Protein AF-A0A1X1QUL7-F1 (afdb_monomer_lite)

Radius of gyration: 24.14 Å; chains: 1; bounding box: 59×42×64 Å

Sequence (164 aa):
MDIRDKADFKSKTEKHSEEYFPELFGTIEDHAGELRKWLLEYPITDHFKQTRDAPMTAYKGSMVGTEEASHPGFYETMDVIKEGGQFFNDNVVSKGDLFTEVRFTHPELGLKAREETIFLKKLGYMGSTDVVQIYGKTKRFWTKQPMTNDEIRDDLRKSGVYTV

Foldseek 3Di:
DDPPDPPVVVVVPPDDPVGVPVVVVVCCVVCVVVVVVCVVPPDDDVVCVVPVDDDDDPVNVVVLVVVQVVQQLLVLLVVLQPVDAQQGHLFKHFLVVSVVVSCVVPVPRPDDPVSSVVSCVSSQWDWDPDWADDPNDTTTMTGNDDDDSVRSRVVCVVVVSDDD

Structure (mmCIF, N/CA/C/O backbone):
data_AF-A0A1X1QUL7-F1
#
_entry.id   AF-A0A1X1QUL7-F1
#
loop_
_atom_site.group_PDB
_atom_site.id
_atom_site.type_symbol
_atom_si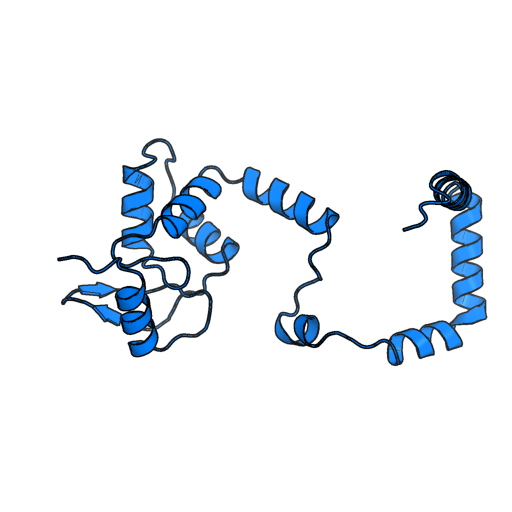te.label_atom_id
_atom_site.label_alt_id
_atom_site.label_comp_id
_atom_site.label_asym_id
_atom_site.label_entity_id
_atom_site.label_seq_id
_atom_site.pdbx_PDB_ins_code
_atom_site.Cartn_x
_atom_site.Cartn_y
_atom_site.Cartn_z
_atom_site.occupancy
_atom_site.B_iso_or_equiv
_atom_site.auth_seq_id
_atom_site.auth_comp_id
_atom_site.auth_asym_id
_atom_site.auth_atom_id
_atom_site.pdbx_PDB_model_num
ATOM 1 N N . MET A 1 1 ? 25.538 -25.807 -7.050 1.00 43.81 1 MET A N 1
ATOM 2 C CA . MET A 1 1 ? 26.839 -25.500 -6.430 1.00 43.81 1 MET A CA 1
ATOM 3 C C . MET A 1 1 ? 27.916 -25.834 -7.448 1.00 43.81 1 MET A C 1
ATOM 5 O O . MET A 1 1 ? 28.276 -26.991 -7.552 1.00 43.81 1 MET A O 1
ATOM 9 N N . ASP A 1 2 ? 28.334 -24.854 -8.249 1.00 34.81 2 ASP A N 1
ATOM 10 C CA . ASP A 1 2 ? 29.731 -24.679 -8.671 1.00 34.81 2 ASP A CA 1
ATOM 11 C C . ASP A 1 2 ? 29.849 -23.237 -9.194 1.00 34.81 2 ASP A C 1
ATOM 13 O O . ASP A 1 2 ? 29.285 -22.881 -10.226 1.00 34.81 2 ASP A O 1
ATOM 17 N N . ILE A 1 3 ? 30.449 -22.364 -8.383 1.00 42.62 3 ILE A N 1
ATOM 18 C CA . ILE A 1 3 ? 30.684 -20.946 -8.684 1.00 42.62 3 ILE A CA 1
ATOM 19 C C . ILE A 1 3 ? 32.071 -20.877 -9.337 1.00 42.62 3 ILE A C 1
ATOM 21 O O . ILE A 1 3 ? 33.037 -20.419 -8.736 1.00 42.62 3 ILE A O 1
ATOM 25 N N . ARG A 1 4 ? 32.165 -21.397 -10.559 1.00 46.62 4 ARG A N 1
ATOM 26 C CA . ARG A 1 4 ? 33.215 -21.089 -11.540 1.00 46.62 4 ARG A CA 1
ATOM 27 C C . ARG A 1 4 ? 32.457 -20.301 -12.603 1.00 46.62 4 ARG A C 1
ATOM 29 O O . ARG A 1 4 ? 31.617 -20.863 -13.281 1.00 46.62 4 ARG A O 1
ATOM 36 N N . ASP A 1 5 ? 32.412 -18.981 -12.616 1.00 50.84 5 ASP A N 1
ATOM 37 C CA . ASP A 1 5 ? 33.539 -18.095 -12.796 1.00 50.84 5 ASP A CA 1
ATOM 38 C C . ASP A 1 5 ? 33.032 -16.648 -12.637 1.00 50.84 5 ASP A C 1
ATOM 40 O O . ASP A 1 5 ? 32.504 -16.044 -13.573 1.00 50.84 5 ASP A O 1
ATOM 44 N N . LYS A 1 6 ? 33.200 -16.028 -11.464 1.00 48.47 6 LYS A N 1
ATOM 45 C CA . LYS A 1 6 ? 32.982 -14.568 -11.360 1.00 48.47 6 LYS A CA 1
ATOM 46 C C . LYS A 1 6 ? 33.956 -13.781 -12.253 1.00 48.47 6 LYS A C 1
ATOM 48 O O . LYS A 1 6 ? 33.662 -12.647 -12.613 1.00 48.47 6 LYS A O 1
ATOM 53 N N . ALA A 1 7 ? 35.091 -14.385 -12.611 1.00 49.22 7 ALA A N 1
ATOM 54 C CA . ALA A 1 7 ? 36.079 -13.828 -13.529 1.00 49.22 7 ALA A CA 1
ATOM 55 C C . ALA A 1 7 ? 35.641 -13.908 -15.007 1.00 49.22 7 ALA A C 1
ATOM 57 O O . ALA A 1 7 ? 35.830 -12.937 -15.731 1.00 49.22 7 ALA A O 1
ATOM 58 N N . ASP A 1 8 ? 34.995 -15.001 -15.428 1.00 49.97 8 ASP A N 1
ATOM 59 C CA . ASP A 1 8 ? 34.483 -15.203 -16.799 1.00 49.97 8 ASP A CA 1
ATOM 60 C C . ASP A 1 8 ? 33.235 -14.351 -17.074 1.00 49.97 8 ASP A C 1
ATOM 62 O O . ASP A 1 8 ? 33.025 -13.876 -18.186 1.00 49.97 8 ASP A O 1
ATOM 66 N N . PHE A 1 9 ? 32.420 -14.079 -16.046 1.00 45.81 9 PHE A N 1
ATOM 67 C CA . PHE A 1 9 ? 31.319 -13.122 -16.180 1.00 45.81 9 PHE A CA 1
ATOM 68 C C . PHE A 1 9 ? 31.840 -11.691 -16.363 1.00 45.81 9 PHE A C 1
ATOM 70 O O . PHE A 1 9 ? 31.340 -10.958 -17.208 1.00 45.81 9 PHE A O 1
ATOM 77 N N . LYS A 1 10 ? 32.877 -11.305 -15.606 1.00 51.34 10 LYS A N 1
ATOM 78 C CA . LYS A 1 10 ? 33.445 -9.952 -15.640 1.00 51.34 10 LYS A CA 1
ATOM 79 C C . LYS A 1 10 ? 34.194 -9.673 -16.949 1.00 51.34 10 LYS A C 1
ATOM 81 O O . LYS A 1 10 ? 33.986 -8.618 -17.539 1.00 51.34 10 LYS A O 1
ATOM 86 N N . SER A 1 11 ? 34.965 -10.644 -17.448 1.00 51.56 11 SER A N 1
ATOM 87 C CA . SER A 1 11 ? 35.683 -10.534 -18.727 1.00 51.56 11 SER A CA 1
ATOM 88 C C . SER A 1 11 ? 34.750 -10.461 -19.943 1.00 51.56 11 SER A C 1
ATOM 90 O O . SER A 1 11 ? 35.097 -9.840 -20.943 1.00 51.56 11 SER A O 1
ATOM 92 N N . LYS A 1 12 ? 33.545 -11.044 -19.862 1.00 52.53 12 LYS A N 1
ATOM 93 C CA . LYS A 1 12 ? 32.523 -10.971 -20.924 1.00 52.53 12 LYS A CA 1
ATOM 94 C C . LYS A 1 12 ? 31.694 -9.683 -20.903 1.00 52.53 12 LYS A C 1
ATOM 96 O O . LYS A 1 12 ? 31.073 -9.355 -21.910 1.00 52.53 12 LYS A O 1
ATOM 101 N N . THR A 1 13 ? 31.682 -8.949 -19.789 1.00 53.50 13 THR A N 1
ATOM 102 C CA . THR A 1 13 ? 30.925 -7.690 -19.626 1.00 53.50 13 THR A CA 1
ATOM 103 C C . THR A 1 13 ? 31.748 -6.420 -19.860 1.00 53.50 13 THR A C 1
ATOM 105 O O . THR A 1 13 ? 31.208 -5.325 -19.766 1.00 53.50 13 THR A O 1
ATOM 108 N N . GLU A 1 14 ? 33.038 -6.545 -20.174 1.00 58.66 14 GLU A N 1
ATOM 109 C CA . GLU A 1 14 ? 33.971 -5.423 -20.375 1.00 58.66 14 GLU A CA 1
ATOM 110 C C . GLU A 1 14 ? 34.162 -5.048 -21.859 1.00 58.66 14 GLU A C 1
ATOM 112 O O . GLU A 1 14 ? 35.198 -4.507 -22.237 1.00 58.66 14 GLU A O 1
ATOM 117 N N . LYS A 1 15 ? 33.178 -5.306 -22.732 1.00 66.44 15 LYS A N 1
ATOM 118 C CA . LYS A 1 15 ? 33.221 -4.713 -24.078 1.00 66.44 15 LYS A CA 1
ATOM 119 C C . LYS A 1 15 ? 32.989 -3.210 -23.963 1.00 66.44 15 LYS A C 1
ATOM 121 O O . LYS A 1 15 ? 32.003 -2.774 -23.365 1.00 66.44 15 LYS A O 1
ATOM 126 N N . HIS A 1 16 ? 33.895 -2.420 -24.535 1.00 75.56 16 HIS A N 1
ATOM 127 C CA . HIS A 1 16 ? 33.729 -0.972 -24.604 1.00 75.56 16 HIS A CA 1
ATOM 128 C C . HIS A 1 16 ? 32.445 -0.656 -25.385 1.00 75.56 16 HIS A C 1
ATOM 130 O O . HIS A 1 16 ? 32.101 -1.368 -26.332 1.00 75.56 16 HIS A O 1
ATOM 136 N N . SER A 1 17 ? 31.719 0.398 -25.006 1.00 73.88 17 SER A N 1
ATOM 137 C CA . SER A 1 17 ? 30.427 0.741 -25.628 1.00 73.88 17 SER A CA 1
ATOM 138 C C . SER A 1 17 ? 30.524 0.897 -27.150 1.00 73.88 17 SER A C 1
ATOM 140 O O . SER A 1 17 ? 29.591 0.553 -27.870 1.00 73.88 17 SER A O 1
ATOM 142 N N . GLU A 1 18 ? 31.675 1.368 -27.627 1.00 80.44 18 GLU A N 1
ATOM 143 C CA . GLU A 1 18 ? 32.008 1.559 -29.042 1.00 80.44 18 GLU A CA 1
ATOM 144 C C . GLU A 1 18 ? 32.057 0.251 -29.845 1.00 80.44 18 GLU A C 1
ATOM 146 O O . GLU A 1 18 ? 31.825 0.276 -31.046 1.00 80.44 18 GLU A O 1
ATOM 151 N N . GLU A 1 19 ? 32.299 -0.886 -29.193 1.00 83.00 19 GLU A N 1
ATOM 152 C CA . GLU A 1 19 ? 32.336 -2.210 -29.826 1.00 83.00 19 GLU A CA 1
ATOM 153 C C . GLU A 1 19 ? 31.055 -3.002 -29.540 1.00 83.00 19 GLU A C 1
ATOM 155 O O . GLU A 1 19 ? 30.500 -3.654 -30.422 1.00 83.00 19 GLU A O 1
ATOM 160 N N . TYR A 1 20 ? 30.541 -2.896 -28.311 1.00 82.94 20 TYR A N 1
ATOM 161 C CA . TYR A 1 20 ? 29.362 -3.627 -27.857 1.00 82.94 20 TYR A CA 1
ATOM 162 C C . TYR A 1 20 ? 28.095 -3.256 -28.632 1.00 82.94 20 TYR A C 1
ATOM 164 O O . TYR A 1 20 ? 27.359 -4.140 -29.070 1.00 82.94 20 TYR A O 1
ATOM 172 N N . PHE A 1 21 ? 27.812 -1.958 -28.787 1.00 86.31 21 PHE A N 1
ATOM 173 C CA . PHE A 1 21 ? 26.554 -1.527 -29.395 1.00 86.31 21 PHE A CA 1
ATOM 174 C C . PHE A 1 21 ? 26.476 -1.848 -30.890 1.00 86.31 21 PHE A C 1
ATOM 176 O O . PHE A 1 21 ? 25.444 -2.380 -31.295 1.00 86.31 21 PHE A O 1
ATOM 183 N N . PRO A 1 22 ? 27.516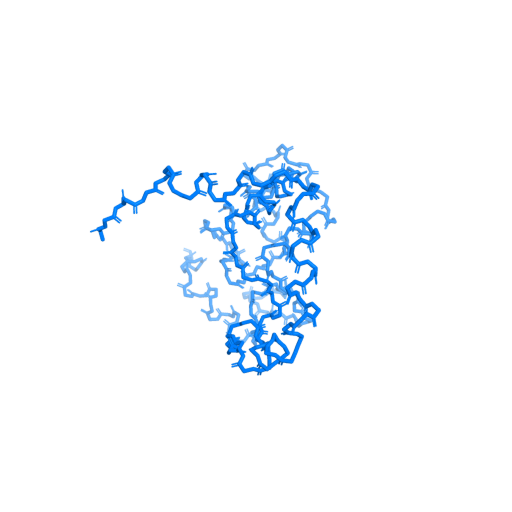 -1.604 -31.712 1.00 92.75 22 PRO A N 1
ATOM 184 C CA . PRO A 1 22 ? 27.485 -2.016 -33.113 1.00 92.75 22 PRO A CA 1
ATOM 185 C C . PRO A 1 22 ? 27.280 -3.522 -33.290 1.00 92.75 22 PRO A C 1
ATOM 187 O O . PRO A 1 22 ? 26.472 -3.925 -34.121 1.00 92.75 22 PRO A O 1
ATOM 190 N N . GLU A 1 23 ? 27.942 -4.351 -32.478 1.00 89.81 23 GLU A N 1
ATOM 191 C CA . GLU A 1 23 ? 27.768 -5.807 -32.518 1.00 89.81 23 GLU A CA 1
ATOM 192 C C . GLU A 1 23 ? 26.356 -6.229 -32.094 1.00 89.81 23 GLU A C 1
ATOM 194 O O . GLU A 1 23 ? 25.726 -7.048 -32.763 1.00 89.81 23 GLU A O 1
ATOM 199 N N . LEU A 1 24 ? 25.828 -5.646 -31.013 1.00 86.94 24 LEU A N 1
ATOM 200 C CA . LEU A 1 24 ? 24.467 -5.899 -30.548 1.00 86.94 24 LEU A CA 1
ATOM 201 C C . LEU A 1 24 ? 23.438 -5.525 -31.620 1.00 86.94 24 LEU A C 1
ATOM 203 O O . LEU A 1 24 ? 22.545 -6.316 -31.910 1.00 86.94 24 LEU A O 1
ATOM 207 N N . PHE A 1 25 ? 23.554 -4.331 -32.203 1.00 91.50 25 PHE A N 1
ATOM 208 C CA . PHE A 1 25 ? 22.610 -3.859 -33.212 1.00 91.50 25 PHE A CA 1
ATOM 209 C C . PHE A 1 25 ? 22.709 -4.659 -34.507 1.00 91.50 25 PHE A C 1
ATOM 211 O O . PHE A 1 25 ? 21.667 -5.051 -35.024 1.00 91.50 25 PHE A O 1
ATOM 218 N N . GLY A 1 26 ? 23.923 -4.984 -34.963 1.00 92.69 26 GLY A N 1
ATOM 219 C CA . GLY A 1 26 ? 24.121 -5.871 -36.110 1.00 92.69 26 GLY A CA 1
ATOM 220 C C . GLY A 1 26 ? 23.489 -7.243 -35.875 1.00 92.69 26 GLY A C 1
ATOM 221 O O . GLY A 1 26 ? 22.700 -7.708 -36.687 1.00 92.69 26 GLY A O 1
ATOM 222 N N . THR A 1 27 ? 23.707 -7.834 -34.697 1.00 90.62 27 THR A N 1
ATOM 223 C CA . THR A 1 27 ? 23.094 -9.121 -34.322 1.00 90.62 27 THR A CA 1
ATOM 224 C C . THR A 1 27 ? 21.563 -9.044 -34.291 1.00 90.62 27 THR A C 1
ATOM 226 O O . THR A 1 27 ? 20.887 -9.984 -34.705 1.00 90.62 27 THR A O 1
ATOM 229 N N . ILE A 1 28 ? 20.991 -7.940 -33.796 1.00 92.88 28 ILE A N 1
ATOM 230 C CA . ILE A 1 28 ? 19.535 -7.735 -33.782 1.00 92.88 28 ILE A CA 1
ATOM 231 C C . ILE A 1 28 ? 18.980 -7.624 -35.203 1.00 92.88 28 ILE A C 1
ATOM 233 O O . ILE A 1 28 ? 17.897 -8.144 -35.466 1.00 92.88 28 ILE A O 1
ATOM 237 N N . GLU A 1 29 ? 19.697 -6.949 -36.098 1.00 93.25 29 GLU A N 1
ATOM 238 C CA . GLU A 1 29 ? 19.292 -6.760 -37.490 1.00 93.25 29 GLU A CA 1
ATOM 239 C C . GLU A 1 29 ? 19.372 -8.079 -38.274 1.00 93.25 29 GLU A C 1
ATOM 241 O O . GLU A 1 29 ? 18.388 -8.483 -38.900 1.00 93.25 29 GLU A O 1
ATOM 246 N N . ASP A 1 30 ? 20.481 -8.807 -38.135 1.00 96.25 30 ASP A N 1
ATOM 247 C CA . ASP A 1 30 ? 20.738 -10.080 -38.816 1.00 96.25 30 ASP A CA 1
ATOM 248 C C . ASP A 1 30 ? 19.820 -11.220 -38.337 1.00 96.25 30 ASP A C 1
ATOM 250 O O . ASP A 1 30 ? 19.503 -12.130 -39.105 1.00 96.25 30 ASP A O 1
ATOM 254 N N . HIS A 1 31 ? 19.357 -11.167 -37.081 1.00 94.69 31 HIS A N 1
ATOM 255 C CA . HIS A 1 31 ? 18.512 -12.197 -36.455 1.00 94.69 31 HIS A CA 1
ATOM 256 C C . HIS A 1 31 ? 17.137 -11.682 -36.008 1.00 94.69 31 HIS A C 1
ATOM 258 O O . HIS A 1 31 ? 16.516 -12.205 -35.072 1.00 94.69 31 HIS A O 1
ATOM 264 N N . ALA A 1 32 ? 16.626 -10.640 -36.668 1.00 92.69 32 ALA A N 1
ATOM 265 C CA . ALA A 1 32 ? 15.355 -10.014 -36.303 1.00 92.69 32 ALA A CA 1
ATOM 266 C C . ALA A 1 32 ? 14.178 -11.012 -36.307 1.00 92.69 32 ALA A C 1
ATOM 268 O O . ALA A 1 32 ? 13.269 -10.928 -35.472 1.00 92.69 32 ALA A O 1
ATOM 269 N N . GLY A 1 33 ? 14.194 -11.977 -37.234 1.00 94.00 33 GLY A N 1
ATOM 270 C CA . GLY A 1 33 ? 13.169 -13.013 -37.355 1.00 94.00 33 GLY A CA 1
ATOM 271 C C . GLY A 1 33 ? 13.136 -13.956 -36.152 1.00 94.00 33 GLY A C 1
ATOM 272 O O . GLY A 1 33 ? 12.067 -14.194 -35.580 1.00 94.00 33 GLY A O 1
ATOM 273 N N . GLU A 1 34 ? 14.298 -14.458 -35.735 1.00 93.00 34 GLU A N 1
ATOM 274 C CA . GLU A 1 34 ? 14.457 -15.341 -34.579 1.00 93.00 34 GLU A CA 1
ATOM 275 C C . GLU A 1 34 ? 14.123 -14.622 -33.274 1.00 93.00 34 GLU A C 1
ATOM 277 O O . GLU A 1 34 ? 13.396 -15.172 -32.445 1.00 93.00 34 GLU A O 1
ATOM 282 N N . LEU A 1 35 ? 14.578 -13.376 -33.115 1.00 92.50 35 LEU A N 1
ATOM 283 C CA . LEU A 1 35 ? 14.246 -12.547 -31.955 1.00 92.50 35 LEU A CA 1
ATOM 284 C C . LEU A 1 35 ? 12.740 -12.325 -31.842 1.00 92.50 35 LEU A C 1
ATOM 286 O O . LEU A 1 35 ? 12.162 -12.497 -30.767 1.00 92.50 35 LEU A O 1
ATOM 290 N N . ARG A 1 36 ? 12.075 -12.000 -32.957 1.00 92.19 36 ARG A N 1
ATOM 291 C CA . ARG A 1 36 ? 10.618 -11.846 -32.986 1.00 92.19 36 ARG A CA 1
ATOM 292 C C . ARG A 1 36 ? 9.916 -13.143 -32.602 1.00 92.19 36 ARG A C 1
ATOM 294 O O . ARG A 1 36 ? 8.972 -13.105 -31.816 1.00 92.19 36 ARG A O 1
ATOM 301 N N . LYS A 1 37 ? 10.350 -14.277 -33.157 1.00 94.56 37 LYS A N 1
ATOM 302 C CA . LYS A 1 37 ? 9.783 -15.588 -32.826 1.00 94.56 37 LYS A CA 1
ATOM 303 C C . LYS A 1 37 ? 9.927 -15.878 -31.332 1.00 94.56 37 LYS A C 1
ATOM 305 O O . LYS A 1 37 ? 8.937 -16.195 -30.683 1.00 94.56 37 LYS A O 1
ATOM 310 N N . TRP A 1 38 ? 11.124 -15.685 -30.783 1.00 93.56 38 TRP A N 1
ATOM 311 C CA . TRP A 1 38 ? 11.398 -15.888 -29.366 1.00 93.56 38 TRP A CA 1
ATOM 312 C C . TRP A 1 38 ? 10.519 -15.004 -28.474 1.00 93.56 38 TRP A C 1
ATOM 314 O O . TRP A 1 38 ? 9.904 -15.514 -27.544 1.00 93.56 38 TRP A O 1
ATOM 324 N N . LEU A 1 39 ? 10.378 -13.711 -28.789 1.00 90.12 39 LEU A N 1
ATOM 325 C CA . LEU A 1 39 ? 9.520 -12.789 -28.032 1.00 90.12 39 LEU A CA 1
ATOM 326 C C . LEU A 1 39 ? 8.038 -13.193 -28.048 1.00 90.12 39 LEU A C 1
ATOM 328 O O . LEU A 1 39 ? 7.340 -12.978 -27.061 1.00 90.12 39 LEU A O 1
ATOM 332 N N . LEU A 1 40 ? 7.553 -13.765 -29.155 1.00 90.75 40 LEU A N 1
ATOM 333 C CA . LEU A 1 40 ? 6.170 -14.238 -29.277 1.00 90.75 40 LEU A CA 1
ATOM 334 C C . LEU A 1 40 ? 5.929 -15.556 -28.536 1.00 90.75 40 LEU A C 1
ATOM 336 O O . LEU A 1 40 ? 4.831 -15.787 -28.035 1.00 90.75 40 LEU A O 1
ATOM 340 N N . GLU A 1 41 ? 6.940 -16.419 -28.486 1.00 92.19 41 GLU A N 1
ATOM 341 C CA . GLU A 1 41 ? 6.872 -17.725 -27.829 1.00 92.19 41 GLU A CA 1
ATOM 342 C C . GLU A 1 41 ? 7.222 -17.649 -26.334 1.00 92.19 41 GLU A C 1
ATOM 344 O O . GLU A 1 41 ? 6.958 -18.597 -25.591 1.00 92.19 41 GLU A O 1
ATOM 349 N N . TYR A 1 42 ? 7.791 -16.531 -25.870 1.00 88.56 42 TYR A N 1
ATOM 350 C CA . TYR A 1 42 ? 8.219 -16.376 -24.486 1.00 88.56 42 TYR A CA 1
ATOM 351 C C . TYR A 1 42 ? 7.017 -16.393 -23.523 1.00 88.56 42 TYR A C 1
ATOM 353 O O . TYR A 1 42 ? 6.127 -15.538 -23.611 1.00 88.56 42 TYR A O 1
ATOM 361 N N . PRO A 1 43 ? 6.967 -17.335 -22.564 1.00 85.00 43 PRO A N 1
ATOM 362 C CA . PRO A 1 43 ? 5.834 -17.459 -21.663 1.00 85.00 43 PRO A CA 1
ATOM 363 C C . PRO A 1 43 ? 5.787 -16.280 -20.686 1.00 85.00 43 PRO A C 1
ATOM 365 O O . PRO A 1 43 ? 6.646 -16.118 -19.819 1.00 85.00 43 PRO A O 1
ATOM 368 N N . ILE A 1 44 ? 4.733 -15.471 -20.788 1.00 82.44 44 ILE A N 1
ATOM 369 C CA . ILE A 1 44 ? 4.430 -14.437 -19.796 1.00 82.44 44 ILE A CA 1
ATOM 370 C C . ILE A 1 44 ? 3.779 -15.106 -18.584 1.00 82.44 44 ILE A C 1
ATOM 372 O O . ILE A 1 44 ? 2.771 -15.806 -18.722 1.00 82.44 44 ILE A O 1
ATOM 376 N N . THR A 1 45 ? 4.331 -14.861 -17.396 1.00 81.00 45 THR A N 1
ATOM 377 C CA . THR A 1 45 ? 3.812 -15.415 -16.140 1.00 81.00 45 THR A CA 1
ATOM 378 C C . THR A 1 45 ? 2.405 -14.895 -15.845 1.00 81.00 45 THR A C 1
ATOM 380 O O . THR A 1 45 ? 2.090 -13.728 -16.086 1.00 81.00 45 THR A O 1
ATOM 383 N N . ASP A 1 46 ? 1.542 -15.746 -15.288 1.00 78.38 46 ASP A N 1
ATOM 384 C CA . ASP A 1 46 ? 0.166 -15.342 -14.968 1.00 78.38 46 ASP A CA 1
ATOM 385 C C . ASP A 1 46 ? 0.113 -14.262 -13.886 1.00 78.38 46 ASP A C 1
ATOM 387 O O . ASP A 1 46 ? -0.743 -13.384 -13.942 1.00 78.38 46 ASP A O 1
ATOM 391 N N . HIS A 1 47 ? 1.091 -14.254 -12.974 1.00 72.56 47 HIS A N 1
ATOM 392 C CA . HIS A 1 47 ? 1.279 -13.166 -12.018 1.00 72.56 47 HIS A CA 1
ATOM 393 C C . HIS A 1 47 ? 1.393 -11.808 -12.725 1.00 72.56 47 HIS A C 1
ATOM 395 O O . HIS A 1 47 ? 0.628 -10.901 -12.412 1.00 72.56 47 HIS A O 1
ATOM 401 N N . PHE A 1 48 ? 2.270 -11.685 -13.731 1.00 75.25 48 PHE A N 1
ATOM 402 C CA . PHE A 1 48 ? 2.436 -10.439 -14.485 1.00 75.25 48 PHE A CA 1
ATOM 403 C C . PHE A 1 48 ? 1.153 -10.039 -15.230 1.00 75.25 48 PHE A C 1
ATOM 405 O O . PHE A 1 48 ? 0.794 -8.863 -15.265 1.00 75.25 48 PHE A O 1
ATOM 412 N N . LYS A 1 49 ? 0.417 -11.008 -15.794 1.00 78.00 49 LYS A N 1
ATOM 413 C CA . LYS A 1 49 ? -0.862 -10.739 -16.479 1.00 78.00 49 LYS A CA 1
ATOM 414 C C . LYS A 1 49 ? -1.934 -10.192 -15.529 1.00 78.00 49 LYS A C 1
ATOM 416 O O . LYS A 1 49 ? -2.751 -9.379 -15.955 1.00 78.00 49 LYS A O 1
ATOM 421 N N . GLN A 1 50 ? -1.944 -10.653 -14.278 1.00 75.88 50 GLN A N 1
ATOM 422 C CA . GLN A 1 50 ? -2.951 -10.296 -13.276 1.00 75.88 50 GLN A CA 1
ATOM 423 C C . GLN A 1 50 ? -2.648 -8.966 -12.586 1.00 75.88 50 GLN A C 1
ATOM 425 O O . GLN A 1 50 ? -3.533 -8.122 -12.476 1.00 75.88 50 GLN A O 1
ATOM 430 N N . THR A 1 51 ? -1.410 -8.769 -12.134 1.00 75.12 51 THR A N 1
ATOM 431 C CA . THR A 1 51 ? -1.026 -7.568 -11.379 1.00 75.12 51 THR A CA 1
ATOM 432 C C . THR A 1 51 ? -0.697 -6.395 -12.291 1.00 75.12 51 THR A C 1
ATOM 434 O O . THR A 1 51 ? -0.825 -5.250 -11.875 1.00 75.12 51 THR A O 1
ATOM 437 N N . ARG A 1 52 ? -0.296 -6.669 -13.545 1.00 73.56 52 ARG A N 1
ATOM 438 C CA . ARG A 1 52 ? 0.308 -5.691 -14.470 1.00 73.56 52 ARG A CA 1
ATOM 439 C C . ARG A 1 52 ? 1.561 -5.016 -13.902 1.00 73.56 52 ARG A C 1
ATOM 441 O O . ARG A 1 52 ? 2.025 -4.021 -14.456 1.00 73.56 52 ARG A O 1
ATOM 448 N N . ASP A 1 53 ? 2.128 -5.577 -12.840 1.00 72.88 53 ASP A N 1
ATOM 449 C CA . ASP A 1 53 ? 3.312 -5.051 -12.186 1.00 72.88 53 ASP A CA 1
ATOM 450 C C . ASP A 1 53 ? 4.567 -5.724 -12.723 1.00 72.88 53 ASP A C 1
ATOM 452 O O . ASP A 1 53 ? 4.631 -6.942 -12.896 1.00 72.88 53 ASP A O 1
ATOM 456 N N . ALA A 1 54 ? 5.615 -4.924 -12.927 1.00 70.81 54 ALA A N 1
ATOM 457 C CA . ALA A 1 54 ? 6.935 -5.458 -13.226 1.00 70.81 54 ALA A CA 1
ATOM 458 C C . ALA A 1 54 ? 7.397 -6.406 -12.099 1.00 70.81 54 ALA A C 1
ATOM 460 O O . ALA A 1 54 ? 7.184 -6.084 -10.924 1.00 70.81 54 ALA A O 1
ATOM 461 N N . PRO A 1 55 ? 8.080 -7.520 -12.417 1.00 68.31 55 PRO A N 1
ATOM 462 C CA . PRO A 1 55 ? 8.623 -8.425 -11.408 1.00 68.31 55 PRO A CA 1
ATOM 463 C C . PRO A 1 55 ? 9.483 -7.680 -10.380 1.00 68.31 55 PRO A C 1
ATOM 465 O O . PRO A 1 55 ? 10.204 -6.740 -10.726 1.00 68.31 55 PRO A O 1
ATOM 468 N N . MET A 1 56 ? 9.433 -8.102 -9.115 1.00 75.12 56 MET A N 1
ATOM 469 C CA . MET A 1 56 ? 10.312 -7.550 -8.083 1.00 75.12 56 MET A CA 1
ATOM 470 C C . MET A 1 56 ? 11.749 -8.024 -8.300 1.00 75.12 56 MET A C 1
ATOM 472 O O . MET A 1 56 ? 12.119 -9.134 -7.930 1.00 75.12 56 MET A O 1
ATOM 476 N N . THR A 1 57 ? 12.562 -7.168 -8.918 1.00 77.50 57 THR A N 1
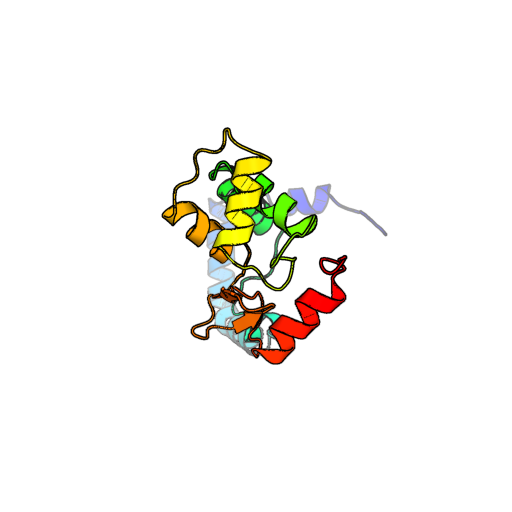ATOM 477 C CA . THR A 1 57 ? 14.016 -7.343 -9.015 1.00 77.50 57 THR A CA 1
ATOM 478 C C . THR A 1 57 ? 14.710 -6.653 -7.842 1.00 77.50 57 THR A C 1
ATOM 480 O O . THR A 1 57 ? 14.154 -5.735 -7.241 1.00 77.50 57 THR A O 1
ATOM 483 N N . ALA A 1 58 ? 15.950 -7.047 -7.530 1.00 68.00 58 ALA A N 1
ATOM 484 C CA . ALA A 1 58 ? 16.742 -6.387 -6.485 1.00 68.00 58 ALA A CA 1
ATOM 485 C C . ALA A 1 58 ? 16.886 -4.875 -6.742 1.00 68.00 58 ALA A C 1
ATOM 487 O O . ALA A 1 58 ? 16.740 -4.076 -5.824 1.00 68.00 58 ALA A O 1
ATOM 488 N N . TYR A 1 59 ? 17.076 -4.482 -8.006 1.00 70.44 59 TYR A N 1
ATOM 489 C CA . TYR A 1 59 ? 17.180 -3.078 -8.407 1.00 70.44 59 TYR A CA 1
ATOM 490 C C . TYR A 1 59 ? 15.857 -2.321 -8.222 1.00 70.44 59 TYR A C 1
ATOM 492 O O . TYR A 1 59 ? 15.849 -1.222 -7.671 1.00 70.44 59 TYR A O 1
ATOM 500 N N . LYS A 1 60 ? 14.723 -2.935 -8.603 1.00 69.19 60 LYS A N 1
ATOM 501 C CA . LYS A 1 60 ? 13.387 -2.384 -8.328 1.00 69.19 60 LYS A CA 1
ATOM 502 C C . LYS A 1 60 ? 13.170 -2.224 -6.820 1.00 69.19 60 LYS A C 1
ATOM 504 O O . LYS A 1 60 ? 12.686 -1.185 -6.393 1.00 69.19 60 LYS A O 1
ATOM 509 N N . GLY A 1 61 ? 13.590 -3.204 -6.017 1.00 70.12 61 GLY A N 1
ATOM 510 C CA . GLY A 1 61 ? 13.546 -3.135 -4.554 1.00 70.12 61 GLY A CA 1
ATOM 511 C C . GLY A 1 61 ? 14.357 -1.968 -3.983 1.00 70.12 61 GLY A C 1
ATOM 512 O O . GLY A 1 61 ? 13.842 -1.221 -3.157 1.00 70.12 61 GLY A O 1
ATOM 513 N N . SER A 1 62 ? 15.586 -1.752 -4.463 1.00 65.75 62 SER A N 1
ATOM 514 C CA . SER A 1 62 ? 16.414 -0.611 -4.044 1.00 65.75 62 SER A CA 1
ATOM 515 C C . SER A 1 62 ? 15.799 0.742 -4.420 1.00 65.75 62 SER A C 1
ATOM 517 O O . SER A 1 62 ? 15.862 1.683 -3.629 1.00 65.75 62 SER A O 1
ATOM 519 N N . MET A 1 63 ? 15.170 0.847 -5.595 1.00 66.44 63 MET A N 1
ATOM 520 C CA . MET A 1 63 ? 14.456 2.063 -6.000 1.00 66.44 63 MET A CA 1
ATOM 521 C C . MET A 1 63 ? 13.230 2.329 -5.120 1.00 66.44 63 MET A C 1
ATOM 523 O O . MET A 1 63 ? 13.065 3.450 -4.644 1.00 66.44 63 MET A O 1
ATOM 527 N N . VAL A 1 64 ? 12.416 1.301 -4.857 1.00 67.81 64 VAL A N 1
ATOM 528 C CA . VAL A 1 64 ? 11.236 1.400 -3.982 1.00 67.81 64 VAL A CA 1
ATOM 529 C C . VAL A 1 64 ? 11.642 1.838 -2.575 1.00 67.81 64 VAL A C 1
ATOM 531 O O . VAL A 1 64 ? 11.099 2.815 -2.070 1.00 67.81 64 VAL A O 1
ATOM 534 N N . GLY A 1 65 ? 12.666 1.212 -1.985 1.00 63.38 65 GLY A N 1
ATOM 535 C CA . GLY A 1 65 ? 13.147 1.589 -0.652 1.00 63.38 65 GLY A CA 1
ATOM 536 C C . GLY A 1 65 ? 13.673 3.029 -0.573 1.00 63.38 65 GLY A C 1
ATOM 537 O O . GLY A 1 65 ? 13.482 3.702 0.434 1.00 63.38 65 GLY A O 1
ATOM 538 N N . THR A 1 66 ? 14.279 3.543 -1.649 1.00 64.75 66 THR A N 1
ATOM 539 C CA . THR A 1 66 ? 14.742 4.944 -1.706 1.00 64.75 66 THR A CA 1
ATOM 540 C C . THR A 1 66 ? 13.566 5.926 -1.761 1.00 64.75 66 THR A C 1
ATOM 542 O O . THR A 1 66 ? 13.613 6.993 -1.150 1.00 64.75 66 THR A O 1
ATOM 545 N N . GLU A 1 67 ? 12.490 5.571 -2.466 1.00 64.62 67 GLU A N 1
ATOM 546 C CA . GLU A 1 67 ? 11.280 6.391 -2.550 1.00 64.62 67 GLU A CA 1
ATOM 547 C C . GLU A 1 67 ? 10.461 6.348 -1.250 1.00 64.62 67 GLU A C 1
ATOM 549 O O . GLU A 1 67 ? 9.922 7.366 -0.819 1.00 64.62 67 GLU A O 1
ATOM 554 N N . GLU A 1 68 ? 10.376 5.196 -0.592 1.00 66.62 68 GLU A N 1
ATOM 555 C CA . GLU A 1 68 ? 9.713 5.041 0.708 1.00 66.62 68 GLU A CA 1
ATOM 556 C C . GLU A 1 68 ? 10.441 5.815 1.813 1.00 66.62 68 GLU A C 1
ATOM 558 O O . GLU A 1 68 ? 9.803 6.565 2.551 1.00 66.62 68 GLU A O 1
ATOM 563 N N . ALA A 1 69 ? 11.777 5.755 1.848 1.00 64.06 69 ALA A N 1
ATOM 564 C CA . ALA A 1 69 ? 12.600 6.535 2.775 1.00 64.06 69 ALA A CA 1
ATOM 565 C C . ALA A 1 69 ? 12.476 8.060 2.586 1.00 64.06 69 ALA A C 1
ATOM 567 O O . ALA A 1 69 ? 12.817 8.825 3.488 1.00 64.06 69 ALA A O 1
ATOM 568 N N . SER A 1 70 ? 11.974 8.524 1.436 1.00 69.88 70 SER A N 1
ATOM 569 C CA . SER A 1 70 ? 11.731 9.951 1.184 1.00 69.88 70 SER A CA 1
ATOM 570 C C . SER A 1 70 ? 10.455 10.493 1.844 1.00 69.88 70 SER A C 1
ATOM 572 O O . SER A 1 70 ? 10.236 11.706 1.846 1.00 69.88 70 SER A O 1
ATOM 574 N N . HIS A 1 71 ? 9.622 9.619 2.420 1.00 75.88 71 HIS A N 1
ATOM 575 C CA . HIS A 1 71 ? 8.394 9.987 3.118 1.00 75.88 71 HIS A CA 1
ATOM 576 C C . HIS A 1 71 ? 8.506 9.724 4.628 1.00 75.88 71 HIS A C 1
ATOM 578 O O . HIS A 1 71 ? 8.274 8.596 5.069 1.00 75.88 71 HIS A O 1
ATOM 584 N N . PRO A 1 72 ? 8.801 10.759 5.437 1.00 82.50 72 PRO A N 1
ATOM 585 C CA . PRO A 1 72 ? 8.764 10.649 6.892 1.00 82.50 72 PRO A CA 1
ATOM 586 C C . PRO A 1 72 ? 7.404 10.121 7.369 1.00 82.50 72 PRO A C 1
ATOM 588 O O . PRO A 1 72 ? 6.366 10.628 6.939 1.00 82.50 72 PRO A O 1
ATOM 591 N N . GLY A 1 73 ? 7.400 9.104 8.232 1.00 87.00 73 GLY A N 1
ATOM 592 C CA . GLY A 1 73 ? 6.181 8.491 8.760 1.00 87.00 73 GLY A CA 1
ATOM 593 C C . GLY A 1 73 ? 5.665 7.280 7.983 1.00 87.00 73 GLY A C 1
ATOM 594 O O . GLY A 1 73 ? 4.692 6.662 8.419 1.00 87.00 73 GLY A O 1
ATOM 595 N N . PHE A 1 74 ? 6.260 6.932 6.834 1.00 90.31 74 PHE A N 1
ATOM 596 C CA . PHE A 1 74 ? 5.822 5.776 6.047 1.00 90.31 74 PHE A CA 1
ATOM 597 C C . PHE A 1 74 ? 6.079 4.450 6.776 1.00 90.31 74 PHE A C 1
ATOM 599 O O . PHE A 1 74 ? 5.163 3.633 6.892 1.00 90.31 74 PHE A O 1
ATOM 606 N N . TYR A 1 75 ? 7.296 4.248 7.287 1.00 90.25 75 TYR A N 1
ATOM 607 C CA . TYR A 1 75 ? 7.671 3.014 7.984 1.00 90.25 75 TYR A CA 1
ATOM 608 C C . TYR A 1 75 ? 6.954 2.886 9.326 1.00 90.25 75 TYR A C 1
ATOM 610 O O . TYR A 1 75 ? 6.438 1.822 9.641 1.00 90.25 75 TYR A O 1
ATOM 618 N N . GLU A 1 76 ? 6.801 3.989 10.049 1.00 93.69 76 GLU A N 1
ATOM 619 C CA . GLU A 1 76 ? 6.051 4.060 11.300 1.00 93.69 76 GLU A CA 1
ATOM 620 C C . GLU A 1 76 ? 4.577 3.698 11.074 1.00 93.69 76 GLU A C 1
ATOM 622 O O . GLU A 1 76 ? 4.003 2.894 11.802 1.00 93.69 76 GLU A O 1
ATOM 627 N N . THR A 1 77 ? 3.966 4.213 9.998 1.00 93.06 77 THR A N 1
ATOM 628 C CA . THR A 1 77 ? 2.598 3.824 9.616 1.00 93.06 77 THR A CA 1
ATOM 629 C C . THR A 1 77 ? 2.519 2.332 9.276 1.00 93.06 77 THR A C 1
ATOM 631 O O . THR A 1 77 ? 1.557 1.667 9.660 1.00 93.06 77 THR A O 1
ATOM 634 N N . MET A 1 78 ? 3.512 1.796 8.559 1.00 93.56 78 MET A N 1
ATOM 635 C CA . MET A 1 78 ? 3.580 0.371 8.222 1.00 93.56 78 MET A CA 1
ATOM 636 C C . MET A 1 78 ? 3.692 -0.502 9.477 1.00 93.56 78 MET A C 1
ATOM 638 O O . MET A 1 78 ? 3.045 -1.545 9.551 1.00 93.56 78 MET A O 1
ATOM 642 N N . ASP A 1 79 ? 4.498 -0.094 10.451 1.00 92.75 79 ASP A N 1
ATOM 643 C CA . ASP A 1 79 ? 4.719 -0.858 11.673 1.00 92.75 79 ASP A CA 1
ATOM 644 C C . ASP A 1 79 ? 3.490 -0.824 12.587 1.00 92.75 79 ASP A C 1
ATOM 646 O O . ASP A 1 79 ? 3.048 -1.888 13.018 1.00 92.75 79 ASP A O 1
ATOM 650 N N . VAL A 1 80 ? 2.824 0.328 12.737 1.00 94.38 80 VAL A N 1
ATOM 651 C CA . VAL A 1 80 ? 1.535 0.416 13.455 1.00 94.38 80 VAL A CA 1
ATOM 652 C C . VAL A 1 80 ? 0.474 -0.491 12.813 1.00 94.38 80 VAL A C 1
ATOM 654 O O . VAL A 1 80 ? -0.276 -1.169 13.511 1.00 94.38 80 VAL A O 1
ATOM 657 N N . ILE A 1 81 ? 0.414 -0.576 11.477 1.00 94.62 81 ILE A N 1
ATOM 658 C CA . ILE A 1 81 ? -0.506 -1.501 10.786 1.00 94.62 81 ILE A CA 1
ATOM 659 C C . ILE A 1 81 ? -0.208 -2.966 11.131 1.00 94.62 81 ILE A C 1
ATOM 661 O O . ILE A 1 81 ? -1.149 -3.745 11.310 1.00 94.62 81 ILE A O 1
ATOM 665 N N . LYS A 1 82 ? 1.075 -3.348 11.205 1.00 91.88 82 LYS A N 1
ATOM 666 C CA . LYS A 1 82 ? 1.494 -4.721 11.536 1.00 91.88 82 LYS A CA 1
ATOM 667 C C . LYS A 1 82 ? 1.194 -5.082 12.985 1.00 91.88 82 LYS A C 1
ATOM 669 O O . LYS A 1 82 ? 0.823 -6.224 13.242 1.00 91.88 82 LYS A O 1
ATOM 674 N N . GLU A 1 83 ? 1.374 -4.139 13.907 1.00 90.88 83 GLU A N 1
AT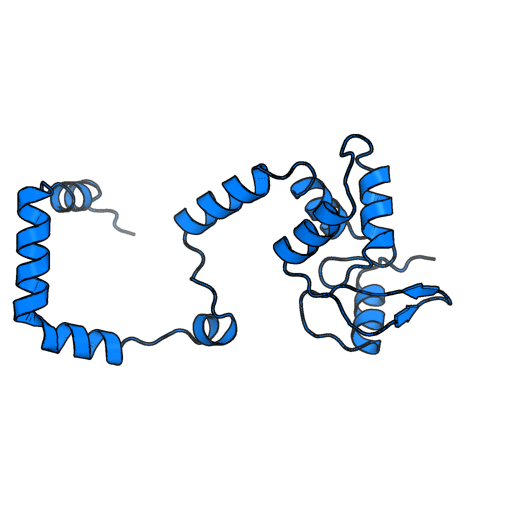OM 675 C CA . GLU A 1 83 ? 0.976 -4.302 15.310 1.00 90.88 83 GLU A CA 1
ATOM 676 C C . GLU A 1 83 ? -0.537 -4.520 15.418 1.00 90.88 83 GLU A C 1
ATOM 678 O O . GLU A 1 83 ? -0.999 -5.351 16.203 1.00 90.88 83 GLU A O 1
ATOM 683 N N . GLY A 1 84 ? -1.293 -3.849 14.545 1.00 90.12 84 GLY A N 1
ATOM 684 C CA . GLY A 1 84 ? -2.741 -3.931 14.489 1.00 90.12 84 GLY A CA 1
ATOM 685 C C . GLY A 1 84 ? -3.395 -3.145 15.622 1.00 90.12 84 GLY A C 1
ATOM 686 O O . GLY A 1 84 ? -2.788 -2.807 16.634 1.00 90.12 84 GLY A O 1
ATOM 687 N N . GLY A 1 85 ? -4.672 -2.826 15.455 1.00 89.44 85 GLY A N 1
ATOM 688 C CA . GLY A 1 85 ? -5.386 -2.036 16.448 1.00 89.44 85 GLY A CA 1
ATOM 689 C C . GLY A 1 85 ? -6.832 -1.816 16.065 1.00 89.44 85 GLY A C 1
ATOM 690 O O . GLY A 1 85 ? -7.338 -2.394 15.105 1.00 89.44 85 GLY A O 1
ATOM 691 N N . GLN A 1 86 ? -7.556 -1.018 16.847 1.00 89.62 86 GLN A N 1
ATOM 692 C CA . GLN A 1 86 ? -9.008 -0.964 16.717 1.00 89.62 86 GLN A CA 1
ATOM 693 C C . GLN A 1 86 ? -9.434 -0.501 15.314 1.00 89.62 86 GLN A C 1
ATOM 695 O O . GLN A 1 86 ? -9.191 0.634 14.919 1.00 89.62 86 GLN A O 1
ATOM 700 N N . PHE A 1 87 ? -10.139 -1.372 14.584 1.00 92.19 87 PHE A N 1
ATOM 701 C CA . PHE A 1 87 ? -10.576 -1.139 13.200 1.00 92.19 87 PHE A CA 1
ATOM 702 C C . PHE A 1 87 ? -9.446 -1.072 12.157 1.00 92.19 87 PHE A C 1
ATOM 704 O O . PHE A 1 87 ? -9.667 -0.524 11.074 1.00 92.19 87 PHE A O 1
ATOM 711 N N . PHE A 1 88 ? -8.268 -1.635 12.431 1.00 94.06 88 PHE A N 1
ATOM 712 C CA . PHE A 1 88 ? -7.235 -1.813 11.414 1.00 94.06 88 PHE A CA 1
ATOM 713 C C . PHE A 1 88 ? -6.326 -3.029 11.663 1.00 94.06 88 PHE A C 1
ATOM 715 O O . PHE A 1 88 ? -6.050 -3.416 12.795 1.00 94.06 88 PHE A O 1
ATOM 722 N N . ASN A 1 89 ? -5.861 -3.635 10.578 1.00 94.06 89 ASN A N 1
ATOM 723 C CA . ASN A 1 89 ? -4.888 -4.722 10.526 1.00 94.06 89 ASN A CA 1
ATOM 724 C C . ASN A 1 89 ? -4.214 -4.725 9.133 1.00 94.06 89 ASN A C 1
ATOM 726 O O . ASN A 1 89 ? -4.417 -3.817 8.320 1.00 94.06 89 ASN A O 1
ATOM 730 N N . ASP A 1 90 ? -3.448 -5.773 8.824 1.00 93.81 90 ASP A N 1
ATOM 731 C CA . ASP A 1 90 ? -2.721 -5.870 7.554 1.00 93.81 90 ASP A CA 1
ATOM 732 C C . ASP A 1 90 ? -3.623 -5.955 6.302 1.00 93.81 90 ASP A C 1
ATOM 734 O O . ASP A 1 90 ? -3.192 -5.587 5.214 1.00 93.81 90 ASP A O 1
ATOM 738 N N . ASN A 1 91 ? -4.886 -6.367 6.421 1.00 92.62 91 ASN A N 1
ATOM 739 C CA . ASN A 1 91 ? -5.795 -6.519 5.277 1.00 92.62 91 ASN A CA 1
ATOM 740 C C . ASN A 1 91 ? -6.782 -5.356 5.133 1.00 92.62 91 ASN A C 1
ATOM 742 O O . ASN A 1 91 ? -7.143 -4.979 4.014 1.00 92.62 91 ASN A O 1
ATOM 746 N N . VAL A 1 92 ? -7.217 -4.796 6.260 1.00 93.88 92 VAL A N 1
ATOM 747 C CA . VAL A 1 92 ? -8.337 -3.867 6.393 1.00 93.88 92 VAL A CA 1
ATOM 748 C C . VAL A 1 92 ? -7.924 -2.718 7.297 1.00 93.88 92 VAL A C 1
ATOM 750 O O . VAL A 1 92 ? -7.483 -2.935 8.416 1.00 93.88 92 VAL A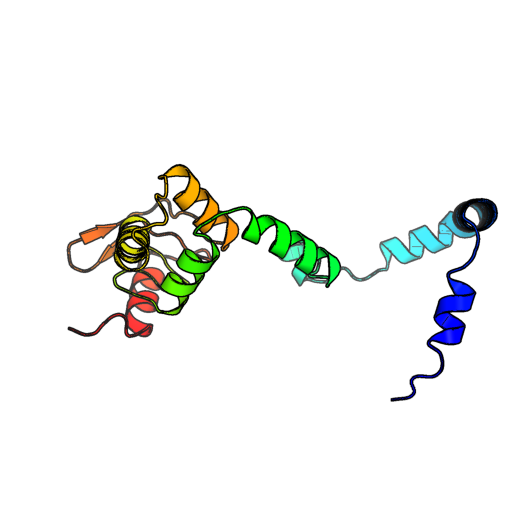 O 1
ATOM 753 N N . VAL A 1 93 ? -8.133 -1.480 6.860 1.00 95.62 93 VAL A N 1
ATOM 754 C CA . VAL A 1 93 ? -7.749 -0.286 7.616 1.00 95.62 93 VAL A CA 1
ATOM 755 C C . VAL A 1 93 ? -8.870 0.743 7.615 1.00 95.62 93 VAL A C 1
ATOM 757 O O . VAL A 1 93 ? -9.304 1.223 6.568 1.00 95.62 93 VAL A O 1
ATOM 760 N N . SER A 1 94 ? -9.307 1.166 8.797 1.00 94.88 94 SER A N 1
ATOM 761 C CA . SER A 1 94 ? -10.004 2.440 8.946 1.00 94.88 94 SER A CA 1
ATOM 762 C C . SER A 1 94 ? -8.978 3.563 9.050 1.00 94.88 94 SER A C 1
ATOM 764 O O . SER A 1 94 ? -8.235 3.653 10.026 1.00 94.88 94 SER A O 1
ATOM 766 N N . LYS A 1 95 ? -8.962 4.459 8.054 1.00 94.56 95 LYS A N 1
ATOM 767 C CA . LYS A 1 95 ? -8.006 5.576 7.983 1.00 94.56 95 LYS A CA 1
ATOM 768 C C . LYS A 1 95 ? -7.981 6.399 9.278 1.00 94.56 95 LYS A C 1
ATOM 770 O O . LYS A 1 95 ? -6.915 6.720 9.784 1.00 94.56 95 LYS A O 1
ATOM 775 N N . GLY A 1 96 ? -9.154 6.753 9.802 1.00 92.69 96 GLY A N 1
ATOM 776 C CA . GLY A 1 96 ? -9.251 7.607 10.988 1.00 92.69 96 GLY A CA 1
ATOM 777 C C . GLY A 1 96 ? -8.666 6.960 12.241 1.00 92.69 96 GLY A C 1
ATOM 778 O O . GLY A 1 96 ? -7.995 7.640 13.009 1.00 92.69 96 GLY A O 1
ATOM 779 N N . ASP A 1 97 ? -8.902 5.664 12.438 1.00 94.75 97 ASP A N 1
ATOM 780 C CA . ASP A 1 97 ? -8.432 4.954 13.631 1.00 94.75 97 ASP A CA 1
ATOM 781 C C . ASP A 1 97 ? -6.930 4.666 13.534 1.00 94.75 97 ASP A C 1
ATOM 783 O O . ASP A 1 97 ? -6.206 4.974 14.475 1.00 94.75 97 ASP A O 1
ATOM 787 N N . LEU A 1 98 ? -6.441 4.230 12.363 1.00 95.69 98 LEU A N 1
ATOM 788 C CA . LEU A 1 98 ? -5.006 4.049 12.128 1.00 95.69 98 LEU A CA 1
ATOM 789 C C . LEU A 1 98 ? -4.222 5.336 12.399 1.00 95.69 98 LEU A C 1
ATOM 791 O O . LEU A 1 98 ? -3.281 5.332 13.180 1.00 95.69 98 LEU A O 1
ATOM 795 N N . PHE A 1 99 ? -4.595 6.457 11.773 1.00 95.31 99 PHE A N 1
ATOM 796 C CA . PHE A 1 99 ? -3.814 7.688 11.928 1.00 95.31 99 PHE A CA 1
ATOM 797 C C . PHE A 1 99 ? -4.042 8.389 13.270 1.00 95.31 99 PHE A C 1
ATOM 799 O O . PHE A 1 99 ? -3.263 9.273 13.619 1.00 95.31 99 PHE A O 1
ATOM 806 N N . THR A 1 100 ? -5.063 7.998 14.037 1.00 94.56 100 THR A N 1
ATOM 807 C CA . THR A 1 100 ? -5.148 8.366 15.458 1.00 94.56 100 THR A CA 1
ATOM 808 C C . THR A 1 100 ? -4.067 7.630 16.246 1.00 94.56 100 THR A C 1
ATOM 810 O O . THR A 1 100 ? -3.332 8.280 16.984 1.00 94.56 100 THR A O 1
ATOM 813 N N . GLU A 1 101 ? -3.913 6.321 16.023 1.00 94.88 101 GLU A N 1
ATOM 814 C CA . GLU A 1 101 ? -2.873 5.514 16.673 1.00 94.88 101 GLU A CA 1
ATOM 815 C C . GLU A 1 101 ? -1.466 5.967 16.265 1.00 94.88 101 GLU A C 1
ATOM 817 O O . GLU A 1 101 ? -0.629 6.223 17.121 1.00 94.88 101 GLU A O 1
ATOM 822 N N . VAL A 1 102 ? -1.216 6.206 14.971 1.00 94.50 102 VAL A N 1
ATOM 823 C CA . VAL A 1 102 ? 0.087 6.710 14.493 1.00 94.50 102 VAL A CA 1
ATOM 824 C C . VAL A 1 102 ? 0.458 8.030 15.170 1.00 94.50 102 VAL A C 1
ATOM 826 O O . VAL A 1 102 ? 1.596 8.210 15.580 1.00 94.50 102 VAL A O 1
ATOM 829 N N . ARG A 1 103 ? -0.493 8.958 15.337 1.00 94.44 103 ARG A N 1
ATOM 830 C CA . ARG A 1 103 ? -0.241 10.234 16.034 1.00 94.44 103 ARG A CA 1
ATOM 831 C C . ARG A 1 103 ? -0.024 10.056 17.536 1.00 94.44 103 ARG A C 1
ATOM 833 O O . ARG A 1 103 ? 0.578 10.929 18.153 1.00 94.44 103 ARG A O 1
ATOM 840 N N . PHE A 1 104 ? -0.558 8.989 18.122 1.00 93.25 104 PHE A N 1
ATOM 841 C CA . PHE A 1 104 ? -0.376 8.666 19.531 1.00 93.25 104 PHE A CA 1
ATOM 842 C C . PHE A 1 104 ? 1.004 8.046 19.782 1.00 93.25 104 PHE A C 1
ATOM 844 O O . PHE A 1 104 ? 1.715 8.502 20.675 1.00 93.25 104 PHE A O 1
ATOM 851 N N . THR A 1 105 ? 1.404 7.074 18.962 1.00 92.62 105 THR A N 1
ATOM 852 C CA . THR A 1 105 ? 2.695 6.375 19.068 1.00 92.62 105 THR A CA 1
ATOM 853 C C . THR A 1 105 ? 3.863 7.232 18.576 1.00 92.62 105 THR A C 1
ATOM 855 O O . THR A 1 105 ? 4.951 7.175 19.143 1.00 92.62 105 THR A O 1
ATOM 858 N N . HIS A 1 106 ? 3.623 8.069 17.562 1.00 92.12 106 HIS A N 1
ATOM 859 C CA . HIS A 1 106 ? 4.626 8.899 16.891 1.00 92.12 106 HIS A CA 1
ATOM 860 C C . HIS A 1 106 ? 4.155 10.364 16.752 1.00 92.12 106 HIS A C 1
ATOM 862 O O . HIS A 1 106 ? 3.872 10.847 15.644 1.00 92.12 106 HIS A O 1
ATOM 868 N N . PRO A 1 107 ? 4.020 11.103 17.871 1.00 89.69 107 PRO A N 1
ATOM 869 C CA . PRO A 1 107 ? 3.503 12.475 17.877 1.00 89.69 107 PRO A CA 1
ATOM 870 C C . PRO A 1 107 ? 4.360 13.473 17.078 1.00 89.69 107 PRO A C 1
ATOM 872 O O . PRO A 1 107 ? 3.870 14.526 16.664 1.00 89.69 107 PRO A O 1
ATOM 875 N N . GLU A 1 108 ? 5.626 13.154 16.830 1.00 90.56 108 GLU A N 1
ATOM 876 C CA . GLU A 1 108 ? 6.579 13.959 16.070 1.00 90.56 108 GLU A CA 1
ATOM 877 C C . GLU A 1 108 ? 6.303 14.009 14.559 1.00 90.56 108 GLU A C 1
ATOM 879 O O . GLU A 1 108 ? 6.751 14.945 13.896 1.00 90.56 108 G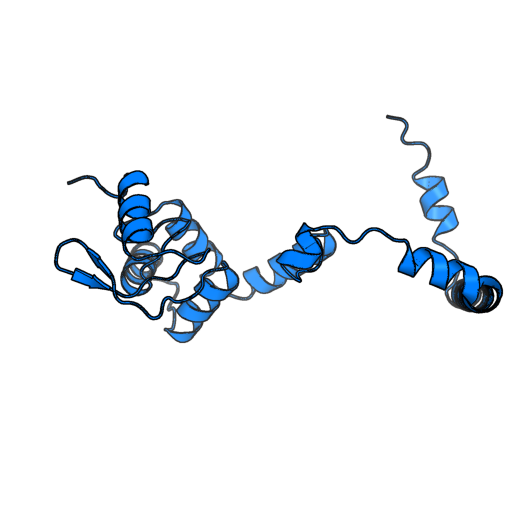LU A O 1
ATOM 884 N N . LEU A 1 109 ? 5.553 13.048 14.000 1.00 86.38 109 LEU A N 1
ATOM 885 C CA . LEU A 1 109 ? 5.447 12.864 12.545 1.00 86.38 109 LEU A CA 1
ATOM 886 C C . LEU A 1 109 ? 4.633 13.938 11.811 1.00 86.38 109 LEU A C 1
ATOM 888 O O . LEU A 1 109 ? 4.695 14.011 10.587 1.00 86.38 109 LEU A O 1
ATOM 892 N N . GLY A 1 110 ? 3.869 14.782 12.513 1.00 84.50 110 GLY A N 1
ATOM 893 C CA . GLY A 1 110 ? 3.222 15.964 11.921 1.00 84.50 110 GLY A CA 1
ATOM 894 C C . GLY A 1 110 ? 2.387 15.710 10.650 1.00 84.50 110 GLY A C 1
ATOM 895 O O . GLY A 1 110 ? 2.266 16.610 9.815 1.00 84.50 110 GLY A O 1
ATOM 896 N N . LEU A 1 111 ? 1.828 14.502 10.488 1.00 88.00 111 LEU A N 1
ATOM 897 C CA . LEU A 1 111 ? 1.263 14.027 9.220 1.00 88.00 111 LEU A CA 1
ATOM 898 C C . LEU A 1 111 ? 0.037 14.828 8.761 1.00 88.00 111 LEU A C 1
ATOM 900 O O . LEU A 1 111 ? -0.938 15.047 9.497 1.00 88.00 111 LEU A O 1
ATOM 904 N N . LYS A 1 112 ? 0.050 15.205 7.482 1.00 89.06 112 LYS A N 1
ATOM 905 C CA . LYS A 1 112 ? -1.064 15.853 6.785 1.00 89.06 112 LYS A CA 1
ATOM 906 C C . LYS A 1 112 ? -1.984 14.805 6.167 1.00 89.06 112 LYS A C 1
ATOM 908 O O . LYS A 1 112 ? -1.542 13.800 5.622 1.00 89.06 112 LYS A O 1
ATOM 913 N N . ALA A 1 113 ? -3.278 15.113 6.079 1.00 88.38 113 ALA A N 1
ATOM 914 C CA . ALA A 1 113 ? -4.294 14.207 5.521 1.00 88.38 113 ALA A CA 1
ATOM 915 C C . ALA A 1 113 ? -4.007 13.700 4.086 1.00 88.38 113 ALA A C 1
ATOM 917 O O . ALA A 1 113 ? -4.500 12.639 3.676 1.00 88.38 113 ALA A O 1
ATOM 918 N N . ARG A 1 114 ? -3.231 14.467 3.303 1.00 89.38 114 ARG A N 1
ATOM 919 C CA . ARG A 1 114 ? -2.762 14.071 1.968 1.00 89.38 114 ARG A CA 1
ATOM 920 C C . ARG A 1 114 ? -1.734 12.939 2.044 1.00 89.38 114 ARG A C 1
ATOM 922 O O . ARG A 1 114 ? -1.854 11.994 1.272 1.00 89.38 114 ARG A O 1
ATOM 929 N N . GLU A 1 115 ? -0.776 13.028 2.962 1.00 90.25 115 GLU A N 1
ATOM 930 C CA . GLU A 1 115 ? 0.282 12.029 3.173 1.00 90.25 115 GLU A CA 1
ATOM 931 C C . GLU A 1 115 ? -0.325 10.710 3.638 1.00 90.25 115 GLU A C 1
ATOM 933 O O . GLU A 1 115 ? -0.067 9.681 3.028 1.00 90.25 115 GLU A O 1
ATOM 938 N N . GLU A 1 116 ? -1.277 10.768 4.570 1.00 92.94 116 GLU A N 1
ATOM 939 C CA . GLU A 1 116 ? -2.036 9.600 5.033 1.00 92.94 116 GLU A CA 1
ATOM 940 C C . GLU A 1 116 ? -2.649 8.794 3.872 1.00 92.94 116 GLU A C 1
ATOM 942 O O . GLU A 1 116 ? -2.621 7.567 3.837 1.00 92.94 116 GLU A O 1
ATOM 947 N N . THR A 1 117 ? -3.197 9.495 2.876 1.00 92.06 117 THR A N 1
ATOM 948 C CA . THR A 1 117 ? -3.820 8.859 1.705 1.00 92.06 117 THR A CA 1
ATOM 949 C C . THR A 1 117 ? -2.775 8.298 0.740 1.00 92.06 117 THR A C 1
ATOM 951 O O . THR A 1 117 ? -3.017 7.283 0.091 1.00 92.06 117 THR A O 1
ATOM 954 N N . ILE A 1 118 ? -1.621 8.961 0.623 1.00 90.75 118 ILE A N 1
ATOM 955 C CA . ILE A 1 118 ? -0.494 8.480 -0.183 1.00 90.75 118 ILE A CA 1
ATOM 956 C C . ILE A 1 118 ? 0.072 7.203 0.438 1.00 90.75 118 ILE A C 1
ATOM 958 O O . ILE A 1 118 ? 0.301 6.246 -0.293 1.00 90.75 118 ILE A O 1
ATOM 962 N N . PHE A 1 119 ? 0.229 7.159 1.762 1.00 92.56 119 PHE A N 1
ATOM 963 C CA . PHE A 1 119 ? 0.768 5.999 2.470 1.00 92.56 119 PHE A CA 1
ATOM 964 C C . PHE A 1 119 ? -0.124 4.780 2.285 1.00 92.56 119 PHE A C 1
ATOM 966 O O . PHE A 1 119 ? 0.365 3.745 1.852 1.00 92.56 119 PHE A O 1
ATOM 973 N N . LEU A 1 120 ? -1.440 4.922 2.476 1.00 93.19 120 LEU A N 1
ATOM 974 C CA . LEU A 1 120 ? -2.380 3.820 2.245 1.00 93.19 120 LEU A CA 1
ATOM 975 C C . LEU A 1 120 ? -2.292 3.273 0.813 1.00 93.19 120 LEU A C 1
ATOM 977 O O . LEU A 1 120 ? -2.233 2.063 0.624 1.00 93.19 120 LEU A O 1
ATOM 981 N N . LYS A 1 121 ? -2.210 4.148 -0.196 1.00 91.62 121 LYS A N 1
ATOM 982 C CA . LYS A 1 121 ? -2.047 3.715 -1.593 1.00 91.62 121 LYS A CA 1
ATOM 983 C C . LYS A 1 121 ? -0.708 3.021 -1.841 1.00 91.62 121 LYS A C 1
ATOM 985 O O . LYS A 1 121 ? -0.684 2.001 -2.520 1.00 91.62 121 LYS A O 1
ATOM 990 N N . LYS A 1 122 ? 0.392 3.559 -1.300 1.00 89.31 122 LYS A N 1
ATOM 991 C CA . LYS A 1 122 ? 1.736 2.966 -1.421 1.00 89.31 122 LYS A CA 1
ATOM 992 C C . LYS A 1 122 ? 1.823 1.602 -0.733 1.00 89.31 122 LYS A C 1
ATOM 994 O O . LYS A 1 122 ? 2.454 0.700 -1.262 1.00 89.31 122 LYS A O 1
ATOM 999 N N . LEU A 1 123 ? 1.110 1.426 0.377 1.00 90.19 123 LEU A N 1
ATOM 1000 C CA . LEU A 1 123 ? 0.974 0.156 1.093 1.00 90.19 123 LEU A CA 1
ATOM 1001 C C . LEU A 1 123 ? -0.001 -0.833 0.418 1.00 90.19 123 LEU A C 1
ATOM 1003 O O . LEU A 1 123 ? -0.271 -1.903 0.962 1.00 90.19 123 LEU A O 1
ATOM 1007 N N . GLY A 1 124 ? -0.531 -0.495 -0.763 1.00 90.19 124 GLY A N 1
ATOM 1008 C CA . GLY A 1 124 ? -1.380 -1.376 -1.566 1.00 90.19 124 GLY A CA 1
ATOM 1009 C C . GLY A 1 124 ? -2.858 -1.379 -1.176 1.00 90.19 124 GLY A C 1
ATOM 1010 O O . GLY A 1 124 ? -3.611 -2.220 -1.659 1.00 90.19 124 GLY A O 1
ATOM 1011 N N . TYR A 1 125 ? -3.302 -0.452 -0.327 1.00 93.88 125 TYR A N 1
ATOM 1012 C CA . TYR A 1 125 ? -4.708 -0.359 0.042 1.00 93.88 125 TYR A CA 1
ATOM 1013 C C . TYR A 1 125 ? -5.531 0.432 -0.976 1.00 93.88 125 TYR A C 1
ATOM 1015 O O . TYR A 1 125 ? -5.130 1.480 -1.492 1.00 93.88 125 TYR A O 1
ATOM 1023 N N . MET A 1 126 ? -6.761 -0.027 -1.175 1.00 92.31 126 MET A N 1
ATOM 1024 C CA . MET A 1 126 ? -7.778 0.597 -2.009 1.00 92.31 126 MET A CA 1
ATOM 1025 C C . MET A 1 126 ? -8.933 1.072 -1.131 1.00 92.31 126 MET A C 1
ATOM 1027 O O . MET A 1 126 ? -9.403 0.345 -0.260 1.00 92.31 126 MET A O 1
ATOM 1031 N N . GLY A 1 127 ? -9.395 2.304 -1.337 1.00 87.19 127 GLY A N 1
ATOM 1032 C CA . GLY A 1 127 ? -10.532 2.832 -0.587 1.00 87.19 127 GLY A CA 1
ATOM 1033 C C . GLY A 1 127 ? -11.834 2.172 -1.033 1.00 87.19 127 GLY A C 1
ATOM 1034 O O . GLY A 1 127 ? -12.133 2.167 -2.226 1.00 87.19 127 GLY A O 1
ATOM 1035 N N . SER A 1 128 ? -12.623 1.667 -0.086 1.00 83.12 128 SER A N 1
ATOM 1036 C CA . SER A 1 128 ? -13.979 1.199 -0.366 1.00 83.12 128 SER A CA 1
ATOM 1037 C C . SER A 1 128 ? -14.948 2.378 -0.501 1.00 83.12 128 SER A C 1
ATOM 1039 O O . SER A 1 128 ? -14.859 3.384 0.217 1.00 83.12 128 SER A O 1
ATOM 1041 N N . THR A 1 129 ? -15.899 2.264 -1.428 1.00 75.12 129 THR A N 1
ATOM 1042 C CA . THR A 1 129 ? -17.018 3.209 -1.554 1.00 75.12 129 THR A CA 1
ATOM 1043 C C . THR A 1 129 ? -18.016 3.060 -0.416 1.00 75.12 129 THR A C 1
ATOM 1045 O O . THR A 1 129 ? -18.660 4.045 -0.033 1.00 75.12 129 THR A O 1
ATOM 1048 N N . ASP A 1 130 ? -18.095 1.855 0.139 1.00 85.12 130 ASP A N 1
ATOM 1049 C CA . ASP A 1 130 ? -19.146 1.444 1.047 1.00 85.12 130 ASP A CA 1
ATOM 1050 C C . ASP A 1 130 ? -18.776 1.759 2.493 1.00 85.12 130 ASP A C 1
ATOM 1052 O O . ASP A 1 130 ? -17.617 1.724 2.920 1.00 85.12 130 ASP A O 1
ATOM 1056 N N . VAL A 1 131 ? -19.802 2.114 3.259 1.00 90.12 131 VAL A N 1
ATOM 1057 C CA . VAL A 1 131 ? -19.681 2.304 4.698 1.00 90.12 131 VAL A CA 1
ATOM 1058 C C . VAL A 1 131 ? -20.026 1.002 5.402 1.00 90.12 131 VAL A C 1
ATOM 1060 O O . VAL A 1 131 ? -21.045 0.375 5.120 1.00 90.12 131 VAL A O 1
ATOM 1063 N N . VAL A 1 132 ? -19.191 0.617 6.359 1.00 91.38 132 VAL A N 1
ATOM 1064 C CA . VAL A 1 132 ? -19.392 -0.581 7.168 1.00 91.38 132 VAL A CA 1
ATOM 1065 C C . VAL A 1 132 ? -19.739 -0.145 8.580 1.00 91.38 132 VAL A C 1
ATOM 1067 O O . VAL A 1 132 ? -19.006 0.612 9.220 1.00 91.38 132 VAL A O 1
ATOM 1070 N N . GLN A 1 133 ? -20.881 -0.617 9.071 1.00 91.00 133 GLN A N 1
ATOM 1071 C CA . GLN A 1 133 ? -21.240 -0.473 10.475 1.00 91.00 133 GLN A CA 1
ATOM 1072 C C . GLN A 1 133 ? -20.606 -1.612 11.274 1.00 91.00 133 GLN A C 1
ATOM 1074 O O . GLN A 1 133 ? -20.864 -2.790 11.000 1.00 91.00 133 GLN A O 1
ATOM 1079 N N . ILE A 1 134 ? -19.785 -1.244 12.256 1.00 87.00 134 ILE A N 1
ATOM 1080 C CA . ILE A 1 134 ? -19.124 -2.156 13.190 1.00 87.00 134 ILE A CA 1
ATOM 1081 C C . ILE A 1 134 ? -19.270 -1.549 14.590 1.00 87.00 134 ILE A C 1
ATOM 1083 O O . ILE A 1 134 ? -18.901 -0.398 14.813 1.00 87.00 134 ILE A O 1
ATOM 1087 N N . TYR A 1 135 ? -19.859 -2.294 15.531 1.00 79.31 135 TYR A N 1
ATOM 1088 C CA . TYR A 1 135 ? -20.090 -1.846 16.916 1.00 79.31 135 TYR A CA 1
ATOM 1089 C C . TYR A 1 135 ? -20.839 -0.515 17.059 1.00 79.31 135 TYR A C 1
ATOM 1091 O O . TYR A 1 135 ? -20.472 0.351 17.849 1.00 79.31 135 TYR A O 1
ATOM 1099 N N . GLY A 1 136 ? -21.871 -0.312 16.240 1.00 85.88 136 GLY A N 1
ATOM 1100 C CA . GLY A 1 136 ? -22.645 0.931 16.252 1.00 85.88 136 GLY A CA 1
ATOM 1101 C C . GLY A 1 136 ? -21.914 2.138 15.652 1.00 85.88 136 GLY A C 1
ATOM 1102 O O . GLY A 1 136 ? -22.531 3.189 15.509 1.00 85.88 136 GLY A O 1
ATOM 1103 N N . LYS A 1 137 ? -20.647 1.998 15.235 1.00 88.31 137 LYS A N 1
ATOM 1104 C CA . LYS A 1 137 ? -19.894 3.031 14.518 1.00 88.31 137 LYS A CA 1
ATOM 1105 C C . LYS A 1 137 ? -19.913 2.741 13.019 1.00 88.31 137 LYS A C 1
ATOM 1107 O O . LYS A 1 137 ? -19.556 1.650 12.581 1.00 88.31 137 LYS A O 1
ATOM 1112 N N . THR A 1 138 ? -20.307 3.733 12.229 1.00 92.81 138 THR A N 1
ATOM 1113 C CA . THR A 1 138 ? -20.264 3.672 10.763 1.00 92.81 138 THR A CA 1
ATOM 1114 C C . THR A 1 138 ? -18.932 4.231 10.279 1.00 92.81 138 THR A C 1
ATOM 1116 O O . THR A 1 138 ? -18.612 5.384 10.567 1.00 92.81 138 THR A O 1
ATOM 1119 N N . LYS A 1 139 ? -18.144 3.424 9.562 1.00 92.50 139 LYS A N 1
ATOM 1120 C CA . LYS A 1 139 ? -16.797 3.792 9.098 1.00 92.50 139 LYS A CA 1
ATOM 1121 C C . LYS A 1 139 ? -16.588 3.421 7.631 1.00 92.50 139 LYS A C 1
ATOM 1123 O O . LYS A 1 139 ? -17.257 2.538 7.103 1.00 92.50 139 LYS A O 1
ATOM 1128 N N . ARG A 1 140 ? -15.655 4.114 6.976 1.00 93.00 140 ARG A N 1
ATOM 1129 C CA . ARG A 1 140 ? -15.147 3.757 5.643 1.00 93.00 140 ARG A CA 1
ATOM 1130 C C . ARG A 1 140 ? -13.814 3.045 5.806 1.00 93.00 140 ARG A C 1
ATOM 1132 O O . ARG A 1 140 ? -12.964 3.519 6.560 1.00 93.00 140 ARG A O 1
ATOM 1139 N N . PHE A 1 141 ? -13.642 1.956 5.071 1.00 94.25 141 PHE A N 1
ATOM 1140 C CA . PHE A 1 141 ? -12.460 1.110 5.153 1.00 94.25 141 PHE A CA 1
ATOM 1141 C C . PHE A 1 141 ? -11.651 1.142 3.861 1.00 94.25 141 PHE A C 1
ATOM 1143 O O . PHE A 1 141 ? -12.167 1.408 2.775 1.00 94.25 141 PHE A O 1
ATOM 1150 N N . TRP A 1 142 ? -10.365 0.881 4.020 1.00 96.06 142 TRP A N 1
ATOM 1151 C CA . TRP A 1 142 ? -9.384 0.666 2.976 1.00 96.06 142 TRP A CA 1
ATOM 1152 C C . TRP A 1 142 ? -8.950 -0.795 3.034 1.00 96.06 142 TRP A C 1
ATOM 1154 O O . TRP A 1 142 ? -8.718 -1.306 4.127 1.00 96.06 142 TRP A O 1
ATOM 1164 N N . THR A 1 143 ? -8.854 -1.475 1.895 1.00 94.44 143 THR A N 1
ATOM 1165 C CA . THR A 1 143 ? -8.578 -2.918 1.843 1.00 94.44 143 THR A CA 1
ATOM 1166 C C . THR A 1 143 ? -7.488 -3.240 0.824 1.00 94.44 143 THR A C 1
ATOM 1168 O O . THR A 1 143 ? -7.415 -2.603 -0.227 1.00 94.44 143 THR A O 1
ATOM 1171 N N . LYS A 1 144 ? -6.626 -4.224 1.112 1.00 91.00 144 LYS A N 1
ATOM 1172 C CA . LYS A 1 144 ? -5.595 -4.684 0.153 1.00 91.00 144 LYS A CA 1
ATOM 1173 C C . LYS A 1 144 ? -6.178 -5.474 -1.019 1.00 91.00 144 LYS A C 1
ATOM 1175 O O . LYS A 1 144 ? -5.593 -5.527 -2.096 1.00 91.00 144 LYS A O 1
ATOM 1180 N N . GLN A 1 145 ? -7.334 -6.094 -0.811 1.00 89.88 145 GLN A N 1
ATOM 1181 C CA . GLN A 1 145 ? -8.085 -6.813 -1.837 1.00 89.88 145 GLN A CA 1
ATOM 1182 C C . GLN A 1 145 ? -9.543 -6.344 -1.837 1.00 89.88 145 GLN A C 1
ATOM 1184 O O . GLN A 1 145 ? -10.003 -5.789 -0.835 1.00 89.88 145 GLN A O 1
ATOM 1189 N N . PRO A 1 146 ? -10.289 -6.521 -2.939 1.00 88.75 146 PRO A N 1
ATOM 1190 C CA . PRO A 1 146 ? -11.726 -6.277 -2.932 1.00 88.75 146 PRO A CA 1
ATOM 1191 C C . PRO A 1 146 ? -12.393 -7.166 -1.877 1.00 88.75 146 PRO A C 1
ATOM 1193 O O . PRO A 1 146 ? -12.269 -8.385 -1.939 1.00 88.75 146 PRO A O 1
ATOM 1196 N N . MET A 1 147 ? -13.066 -6.551 -0.906 1.00 89.94 147 MET A N 1
ATOM 1197 C CA . MET A 1 147 ? -13.761 -7.246 0.178 1.00 89.94 147 MET A CA 1
ATOM 1198 C C . MET A 1 147 ? -15.166 -6.674 0.336 1.00 89.94 147 MET A C 1
ATOM 1200 O O . MET A 1 147 ? -15.380 -5.464 0.237 1.00 89.94 147 MET A O 1
ATOM 1204 N N . THR A 1 148 ? -16.119 -7.550 0.611 1.00 91.75 148 THR A N 1
ATOM 1205 C CA . THR A 1 148 ? -17.483 -7.209 1.008 1.00 91.75 148 THR A CA 1
ATOM 1206 C C . THR A 1 148 ? -17.531 -6.727 2.459 1.00 91.75 148 THR A C 1
ATOM 1208 O O . THR A 1 148 ? -16.619 -6.949 3.258 1.00 91.75 148 THR A O 1
ATOM 1211 N N . ASN A 1 149 ? -18.641 -6.093 2.840 1.00 91.81 149 ASN A N 1
ATOM 1212 C CA . ASN A 1 149 ? -18.840 -5.606 4.207 1.00 91.81 149 ASN A CA 1
ATOM 1213 C C . ASN A 1 149 ? -18.787 -6.723 5.263 1.00 91.81 149 ASN A C 1
ATOM 1215 O O . ASN A 1 149 ? -18.374 -6.464 6.392 1.00 91.81 149 ASN A O 1
ATOM 1219 N N . ASP A 1 150 ? -19.207 -7.943 4.921 1.00 91.25 150 ASP A N 1
ATOM 1220 C CA . ASP A 1 150 ? -19.163 -9.086 5.838 1.00 91.25 150 ASP A CA 1
ATOM 1221 C C . ASP A 1 150 ? -17.745 -9.645 5.974 1.00 91.25 150 ASP A C 1
ATOM 1223 O O . ASP A 1 150 ? -17.285 -9.860 7.093 1.00 91.25 150 ASP A O 1
ATOM 1227 N N . GLU A 1 151 ? -17.000 -9.744 4.870 1.00 92.50 151 GLU A N 1
ATOM 1228 C CA . GLU A 1 151 ? -15.585 -10.138 4.898 1.00 92.50 151 GLU A CA 1
ATOM 1229 C C . GLU A 1 151 ? -14.740 -9.162 5.722 1.00 92.50 151 GLU A C 1
ATOM 1231 O O . GLU A 1 151 ? -13.900 -9.590 6.510 1.00 92.50 151 GLU A O 1
ATOM 1236 N N . ILE A 1 152 ? -15.005 -7.856 5.608 1.00 91.88 152 ILE A N 1
ATOM 1237 C CA . ILE A 1 152 ? -14.351 -6.817 6.418 1.00 91.88 152 ILE A CA 1
ATOM 1238 C C . ILE A 1 152 ? -14.601 -7.045 7.917 1.00 91.88 152 ILE A C 1
ATOM 1240 O O . ILE A 1 152 ? -13.685 -6.927 8.732 1.00 91.88 152 ILE A O 1
ATOM 1244 N N . ARG A 1 153 ? -15.840 -7.371 8.305 1.00 90.88 153 ARG A N 1
ATOM 1245 C CA . ARG A 1 153 ? -16.190 -7.628 9.713 1.00 90.88 153 ARG A CA 1
ATOM 1246 C C . ARG A 1 153 ? -15.517 -8.886 10.240 1.00 90.88 153 ARG A C 1
ATOM 1248 O O . ARG A 1 153 ? -15.049 -8.888 11.378 1.00 90.88 153 ARG A O 1
ATOM 1255 N N . ASP A 1 154 ? -15.500 -9.940 9.436 1.00 91.56 154 ASP A N 1
ATOM 1256 C CA . ASP A 1 154 ? -14.942 -11.227 9.830 1.00 91.56 154 ASP A CA 1
ATOM 1257 C C . ASP A 1 154 ? -13.416 -11.192 9.914 1.00 91.56 154 ASP A C 1
ATOM 1259 O O . ASP A 1 154 ? -12.846 -11.788 10.827 1.00 91.56 154 ASP A O 1
ATOM 1263 N N . ASP A 1 155 ? -12.751 -10.460 9.023 1.00 90.94 155 ASP A N 1
ATOM 1264 C CA . ASP A 1 155 ? -11.301 -10.269 9.071 1.00 90.94 155 ASP A CA 1
ATOM 1265 C C . ASP A 1 155 ? -10.882 -9.516 10.346 1.00 90.94 155 ASP A C 1
ATOM 1267 O O . ASP A 1 155 ? -10.069 -10.018 11.125 1.00 90.94 155 ASP A O 1
ATOM 1271 N N . LEU A 1 156 ? -11.557 -8.404 10.665 1.00 89.50 156 LEU A N 1
ATOM 1272 C CA . LEU A 1 156 ? -11.315 -7.646 11.900 1.00 89.50 156 LEU A CA 1
ATOM 1273 C C . LEU A 1 156 ? -11.608 -8.450 13.182 1.00 89.50 156 LEU A C 1
ATOM 1275 O O . LEU A 1 156 ? -10.997 -8.191 14.219 1.00 89.50 156 LEU A O 1
ATOM 1279 N N . ARG A 1 157 ? -12.527 -9.425 13.135 1.00 86.44 157 ARG A N 1
ATOM 1280 C CA . ARG A 1 157 ? -12.786 -10.358 14.249 1.00 86.44 157 ARG A CA 1
ATOM 1281 C C . ARG A 1 157 ? -11.655 -11.361 14.441 1.00 86.44 157 ARG A C 1
ATOM 1283 O O . ARG A 1 157 ? -11.278 -11.640 15.576 1.00 86.44 157 ARG A O 1
ATOM 1290 N N . LYS A 1 158 ? -11.134 -11.919 13.345 1.00 82.31 158 LYS A N 1
ATOM 1291 C CA . LYS A 1 158 ? -10.101 -12.966 13.369 1.00 82.31 158 LYS A CA 1
ATOM 1292 C C . LYS A 1 158 ? -8.759 -12.459 13.881 1.00 82.31 158 LYS A C 1
ATOM 1294 O O . LYS A 1 158 ? -8.048 -13.217 14.528 1.00 82.31 158 LYS A O 1
ATOM 1299 N N . SER A 1 159 ? -8.420 -11.198 13.624 1.00 72.19 159 SER A N 1
ATOM 1300 C CA . SER A 1 159 ? -7.119 -10.630 13.995 1.00 72.19 159 SER A CA 1
ATOM 1301 C C . SER A 1 159 ? -6.900 -10.437 15.500 1.00 72.19 159 SER A C 1
ATOM 1303 O O . SER A 1 159 ? -5.880 -9.875 15.874 1.00 72.19 159 SER A O 1
ATOM 1305 N N . GLY A 1 160 ? -7.830 -10.823 16.382 1.00 62.28 160 GLY A N 1
ATOM 1306 C CA . GLY A 1 160 ? -7.661 -10.646 17.835 1.00 62.28 160 GLY A CA 1
ATOM 1307 C C . GLY A 1 160 ? -7.659 -9.183 18.303 1.00 62.28 160 GLY A C 1
ATOM 1308 O O . GLY A 1 160 ? -7.694 -8.917 19.496 1.00 62.28 160 GLY A O 1
ATOM 1309 N N . VAL A 1 161 ? -7.762 -8.229 17.372 1.00 58.06 161 VAL A N 1
ATOM 1310 C CA . VAL A 1 161 ? -8.145 -6.823 17.594 1.00 58.06 161 VAL A CA 1
ATOM 1311 C C . VAL A 1 161 ? -9.500 -6.717 18.328 1.00 58.06 161 VAL A C 1
ATOM 1313 O O . VAL A 1 161 ? -9.870 -5.679 18.876 1.00 58.06 161 VAL A O 1
ATOM 1316 N N . TYR A 1 162 ? -10.238 -7.827 18.369 1.00 50.41 162 TYR A N 1
ATOM 1317 C CA . TYR A 1 162 ? -11.288 -8.134 19.327 1.00 50.41 162 TYR A CA 1
ATOM 1318 C C . TYR A 1 162 ? -10.702 -8.706 20.635 1.00 50.41 162 TYR A C 1
ATOM 1320 O O . TYR A 1 162 ? -10.615 -9.922 20.800 1.00 50.41 162 TYR A O 1
ATOM 1328 N N . THR A 1 163 ? -10.442 -7.849 21.618 1.00 40.53 163 THR A N 1
ATOM 1329 C CA . THR A 1 163 ? -10.650 -8.241 23.021 1.00 40.53 163 THR A CA 1
ATOM 1330 C C . THR A 1 163 ? -11.426 -7.136 23.719 1.00 40.53 163 THR A C 1
ATOM 1332 O O . THR A 1 163 ? -11.085 -5.962 23.592 1.00 40.53 163 THR A O 1
ATOM 1335 N N . VAL A 1 164 ? -12.535 -7.543 24.338 1.00 40.28 164 VAL A N 1
ATOM 1336 C CA . VAL A 1 164 ? -13.424 -6.720 25.170 1.00 40.28 164 VAL A CA 1
ATOM 1337 C C . VAL A 1 164 ? -12.670 -6.204 26.386 1.00 40.28 164 VAL A C 1
ATOM 1339 O O . VAL A 1 164 ? -11.905 -7.011 26.959 1.00 40.28 164 VAL A O 1
#

Secondary structure (DSSP, 8-state):
-----HHHHHHHS---HHHHHHHHHHHHHHTHHHHHHHHHHS---HHHHHH-PPP--HHHHHHHHHHHTTSTTHHHHHHHHHH-BTTB-SSEEEHHHHHHHHHHH-GGG---HHHHHHHHHHTT-EEEEEEEEETTEEEEEEESS---HHHHHHHHHHTS----

pLDDT: mean 82.21, std 14.84, range [34.81, 96.25]